Protein AF-A0A4S4MR05-F1 (afdb_monomer_lite)

Secondary structure (DSSP, 8-state):
-HHHHHHHHHS-HHHHHHHH-TTS-HHHHHHHHHHHHHHHHHHHHHHHS-HHHHHHHHHHHHHHHSS-----

InterPro domains:
  IPR008949 Isoprenoid synthase domain superfamily [G3DSA:1.10.600.10] (2-72)

Foldseek 3Di:
DVVLVVVVVVVPQLVVLCVVCVPDDPVVSVVSSVVVVVVSVLCVVLVPDDPVVNVVVVCVVVVVVPPDPPPD

Organism: NCBI:txid2447956

Radius of gyration: 14.76 Å; chains: 1; bounding box: 37×30×35 Å

Sequence (72 aa):
MHQSQKAFNLSDFNLFGSLASPLARSEHLRTCCDLMNAFFIIEEYTDTADVKTVQDIASIVMGRFTQPSRTS

Struct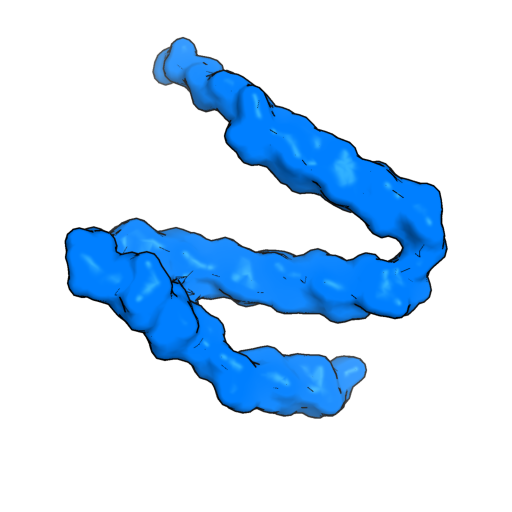ure (mmCIF, N/CA/C/O backbone):
data_AF-A0A4S4MR05-F1
#
_entry.id   AF-A0A4S4MR05-F1
#
loop_
_atom_site.group_PDB
_atom_site.id
_atom_site.type_symbol
_atom_site.label_atom_id
_atom_site.label_alt_id
_atom_site.label_comp_id
_atom_site.label_asym_id
_atom_site.label_entity_id
_atom_site.label_seq_id
_atom_site.pdbx_PDB_ins_code
_atom_site.Cartn_x
_atom_site.Cartn_y
_atom_site.Cartn_z
_atom_site.occupancy
_atom_site.B_iso_or_equiv
_atom_site.auth_seq_id
_atom_site.auth_comp_id
_atom_site.auth_asym_id
_atom_site.auth_atom_id
_atom_site.pdbx_PDB_model_num
ATOM 1 N N . MET A 1 1 ? -10.358 -13.429 5.902 1.00 50.00 1 MET A N 1
ATOM 2 C CA . MET A 1 1 ? -9.252 -14.251 5.355 1.00 50.00 1 MET A CA 1
ATOM 3 C C . MET A 1 1 ? -9.589 -14.904 4.010 1.00 50.00 1 MET A C 1
ATOM 5 O O . MET A 1 1 ? -8.954 -14.527 3.039 1.00 50.00 1 MET A O 1
ATOM 9 N N . HIS A 1 2 ? -10.578 -15.807 3.867 1.00 56.28 2 HIS A N 1
ATOM 10 C CA . HIS A 1 2 ? -10.841 -16.447 2.552 1.00 56.28 2 HIS A CA 1
ATOM 11 C C . HIS A 1 2 ? -11.329 -15.499 1.437 1.00 56.28 2 HIS A C 1
ATOM 13 O O . HIS A 1 2 ? -10.979 -15.711 0.279 1.00 56.28 2 HIS A O 1
ATOM 19 N N . GLN A 1 3 ? -12.114 -14.463 1.756 1.00 67.19 3 GLN A N 1
ATOM 20 C CA . GLN A 1 3 ? -12.603 -13.514 0.743 1.00 67.19 3 GLN A CA 1
ATOM 21 C C . GLN A 1 3 ? -11.539 -12.493 0.336 1.00 67.19 3 GLN A C 1
ATOM 23 O O . GLN A 1 3 ? -11.400 -12.208 -0.848 1.00 67.19 3 GLN A O 1
ATOM 28 N N . SER A 1 4 ? -10.737 -12.017 1.285 1.00 64.06 4 SER A N 1
ATOM 29 C CA . SER A 1 4 ? -9.669 -11.049 1.040 1.00 64.06 4 SER A CA 1
ATOM 30 C C . SER A 1 4 ? -8.564 -11.619 0.156 1.00 64.06 4 SER A C 1
ATOM 32 O O . SER A 1 4 ? -8.170 -10.990 -0.817 1.00 64.06 4 SER A O 1
ATOM 34 N N . GLN A 1 5 ? -8.150 -12.870 0.390 1.00 63.56 5 GLN A N 1
ATOM 35 C CA . GLN A 1 5 ? -7.189 -13.548 -0.488 1.00 63.56 5 GLN A CA 1
ATOM 36 C C . GLN A 1 5 ? -7.742 -13.736 -1.910 1.00 63.56 5 GLN A C 1
ATOM 38 O O . GLN A 1 5 ? -7.001 -13.688 -2.891 1.00 63.56 5 GLN A O 1
ATOM 43 N N . LYS A 1 6 ? -9.057 -13.950 -2.035 1.00 74.44 6 LYS A N 1
ATOM 44 C CA . LYS A 1 6 ? -9.731 -14.101 -3.326 1.00 74.44 6 LYS A CA 1
ATOM 45 C C . LYS A 1 6 ? -9.842 -12.763 -4.059 1.00 74.44 6 LYS A C 1
ATOM 47 O O . LYS A 1 6 ? -9.589 -12.729 -5.257 1.00 74.44 6 LYS A O 1
ATOM 52 N N . ALA A 1 7 ? -10.165 -11.684 -3.347 1.00 67.62 7 ALA A N 1
ATOM 53 C CA . ALA A 1 7 ? -10.166 -10.320 -3.871 1.00 67.62 7 ALA A CA 1
ATOM 54 C C . ALA A 1 7 ? -8.757 -9.891 -4.306 1.00 67.62 7 ALA A C 1
ATOM 56 O O . ALA A 1 7 ? -8.588 -9.404 -5.416 1.00 67.62 7 ALA A O 1
ATOM 57 N N . PHE A 1 8 ? -7.738 -10.190 -3.500 1.00 66.62 8 PHE A N 1
ATOM 58 C CA . PHE A 1 8 ? -6.334 -9.966 -3.839 1.00 66.62 8 PHE A CA 1
ATOM 59 C C . PHE A 1 8 ? -5.926 -10.677 -5.136 1.00 66.62 8 PHE A C 1
ATOM 61 O O . PHE A 1 8 ? -5.372 -10.058 -6.040 1.00 66.62 8 PHE A O 1
ATOM 68 N N . ASN A 1 9 ? -6.260 -11.967 -5.258 1.00 68.38 9 ASN A N 1
ATOM 69 C CA . ASN A 1 9 ? -5.962 -12.743 -6.462 1.00 68.38 9 ASN A CA 1
ATOM 70 C C . ASN A 1 9 ? -6.758 -12.265 -7.694 1.00 68.38 9 ASN A C 1
ATOM 72 O O . ASN A 1 9 ? -6.290 -12.438 -8.814 1.00 68.38 9 ASN A O 1
ATOM 76 N N . LEU A 1 10 ? -7.954 -11.691 -7.507 1.00 70.75 10 LEU A N 1
ATOM 77 C CA . LEU A 1 10 ? -8.789 -11.149 -8.588 1.00 70.75 10 LEU A CA 1
ATOM 78 C C . LEU A 1 10 ? -8.323 -9.775 -9.077 1.00 70.75 10 LEU A C 1
ATOM 80 O O . LEU A 1 10 ? -8.477 -9.477 -10.257 1.00 70.75 10 LEU A O 1
ATOM 84 N N . SER A 1 11 ? -7.773 -8.946 -8.190 1.00 67.00 11 SER A N 1
ATOM 85 C CA . SER A 1 11 ? -7.352 -7.580 -8.516 1.00 67.00 11 SER A CA 1
ATOM 86 C C . SER A 1 11 ? -6.121 -7.507 -9.423 1.00 67.00 11 SER A C 1
ATOM 88 O O . SER A 1 11 ? -5.802 -6.418 -9.892 1.00 67.00 11 SER A O 1
ATOM 90 N N . ASP A 1 12 ? -5.444 -8.639 -9.664 1.00 72.88 12 ASP A N 1
ATOM 91 C CA . ASP A 1 12 ? -4.272 -8.797 -10.538 1.00 72.88 12 ASP A CA 1
ATOM 92 C C . ASP A 1 12 ? -3.361 -7.557 -10.539 1.00 72.88 12 ASP A C 1
ATOM 94 O O . ASP A 1 12 ? -3.108 -6.903 -11.553 1.00 72.88 12 ASP A O 1
ATOM 98 N N . PHE A 1 13 ? -2.907 -7.173 -9.344 1.00 68.81 13 PHE A N 1
ATOM 99 C CA . PHE A 1 13 ? -2.198 -5.911 -9.130 1.00 68.81 13 PHE A CA 1
ATOM 100 C C . PHE A 1 13 ? -0.896 -5.800 -9.931 1.00 68.81 13 PHE A C 1
ATOM 102 O O . PHE A 1 13 ? -0.418 -4.696 -10.195 1.00 68.81 13 PHE A O 1
ATOM 109 N N . ASN A 1 14 ? -0.353 -6.933 -10.378 1.00 67.56 14 ASN A N 1
ATOM 110 C CA . ASN A 1 14 ? 0.780 -6.980 -11.291 1.00 67.56 14 ASN A CA 1
ATOM 111 C C . ASN A 1 14 ? 0.426 -6.422 -12.677 1.00 67.56 14 ASN A C 1
ATOM 113 O O . ASN A 1 14 ? 1.222 -5.693 -13.278 1.00 67.56 14 ASN A O 1
ATOM 117 N N . LEU A 1 15 ? -0.779 -6.720 -13.172 1.00 73.62 15 LEU A N 1
ATOM 118 C CA . LEU A 1 15 ? -1.306 -6.148 -14.405 1.00 73.62 15 LEU A CA 1
ATOM 119 C C . LEU A 1 15 ? -1.564 -4.648 -14.237 1.00 73.62 15 LEU A C 1
ATOM 121 O O . LEU A 1 15 ? -1.150 -3.863 -15.089 1.00 73.62 15 LEU A O 1
ATOM 125 N N . PHE A 1 16 ? -2.161 -4.234 -13.115 1.00 72.38 16 PHE A N 1
ATOM 126 C CA . PHE A 1 16 ? -2.351 -2.813 -12.806 1.00 72.38 16 PHE A CA 1
ATOM 127 C C . PHE A 1 16 ? -1.017 -2.052 -12.757 1.00 72.38 16 PHE A C 1
ATOM 129 O O . PHE A 1 16 ? -0.884 -1.012 -13.399 1.00 72.38 16 PHE A O 1
ATOM 136 N N . GLY A 1 17 ? -0.001 -2.591 -12.074 1.00 67.31 17 GLY A N 1
ATOM 137 C CA . GLY A 1 17 ? 1.338 -1.997 -12.013 1.00 67.31 17 GLY A CA 1
ATOM 138 C C . GLY A 1 17 ? 2.002 -1.881 -13.389 1.00 67.31 17 GLY A C 1
ATOM 139 O O . GLY A 1 17 ? 2.588 -0.847 -13.711 1.00 67.31 17 GLY A O 1
ATOM 140 N N . SER A 1 18 ? 1.838 -2.899 -14.238 1.00 68.81 18 SER A N 1
ATOM 141 C CA . SER A 1 18 ? 2.348 -2.899 -15.617 1.00 68.81 18 SER A CA 1
ATOM 142 C C . SER A 1 18 ? 1.650 -1.863 -16.505 1.00 68.81 18 SER A C 1
ATOM 144 O O . SER A 1 18 ? 2.304 -1.199 -17.307 1.00 68.81 18 SER A O 1
ATOM 146 N N . LEU A 1 19 ? 0.335 -1.679 -16.341 1.00 73.25 19 LEU A N 1
ATOM 147 C CA . LEU A 1 19 ? -0.448 -0.683 -17.081 1.00 73.25 19 LEU A CA 1
ATOM 148 C C . LEU A 1 19 ? -0.222 0.748 -16.582 1.00 73.25 19 LEU A C 1
ATOM 150 O O . LEU A 1 19 ? -0.234 1.679 -17.383 1.00 73.25 19 LEU A O 1
ATOM 154 N N . ALA A 1 20 ? -0.007 0.935 -15.279 1.00 72.56 20 ALA A N 1
ATOM 155 C CA . ALA A 1 20 ? 0.268 2.241 -14.685 1.00 72.56 20 ALA A CA 1
ATOM 156 C C . ALA A 1 20 ? 1.686 2.742 -15.002 1.00 72.56 20 ALA A C 1
ATOM 158 O O . ALA A 1 20 ? 1.949 3.941 -14.957 1.00 72.56 20 ALA A O 1
ATOM 159 N N . SER A 1 21 ? 2.609 1.830 -15.316 1.00 63.81 21 SER A N 1
ATOM 160 C CA . SER A 1 21 ? 4.016 2.135 -15.591 1.00 63.81 21 SER A CA 1
ATOM 161 C C . SER A 1 21 ? 4.534 1.427 -16.855 1.00 63.81 21 SER A C 1
ATOM 163 O O . SER A 1 21 ? 5.533 0.710 -16.797 1.00 63.81 21 SER A O 1
ATOM 165 N N . PRO A 1 22 ? 3.925 1.660 -18.033 1.00 67.38 22 PRO A N 1
ATOM 166 C CA . PRO A 1 22 ? 4.212 0.897 -19.253 1.00 67.38 22 PRO A CA 1
ATOM 167 C C . PRO A 1 22 ? 5.622 1.140 -19.815 1.00 67.38 22 PRO A C 1
ATOM 169 O O . PRO A 1 22 ? 6.116 0.363 -20.626 1.00 67.38 22 PRO A O 1
ATOM 172 N N . LEU A 1 23 ? 6.278 2.221 -19.385 1.00 77.38 23 LEU A N 1
ATOM 173 C CA . LEU A 1 23 ? 7.638 2.596 -19.783 1.00 77.38 23 LEU A CA 1
ATOM 174 C C . LEU A 1 23 ? 8.676 2.316 -18.686 1.00 77.38 23 LEU A C 1
ATOM 176 O O . LEU A 1 23 ? 9.850 2.662 -18.837 1.00 77.38 23 LEU A O 1
ATOM 180 N N . ALA A 1 24 ? 8.263 1.740 -17.556 1.00 74.25 24 ALA A N 1
ATOM 181 C CA . ALA A 1 24 ? 9.170 1.462 -16.457 1.00 74.25 24 ALA A CA 1
ATOM 182 C C . ALA A 1 24 ? 10.039 0.233 -16.748 1.00 74.25 24 ALA A C 1
ATOM 184 O O . ALA A 1 24 ? 9.608 -0.759 -17.332 1.00 74.25 24 ALA A O 1
ATOM 185 N N . ARG A 1 25 ? 11.295 0.296 -16.298 1.00 78.25 25 ARG A N 1
ATOM 186 C CA . ARG A 1 25 ? 12.217 -0.846 -16.334 1.00 78.25 25 ARG A CA 1
ATOM 187 C C . ARG A 1 25 ? 11.679 -1.973 -15.447 1.00 78.25 25 ARG A C 1
ATOM 189 O O . ARG A 1 25 ? 11.007 -1.706 -14.452 1.00 78.25 25 ARG A O 1
ATOM 196 N N . SER A 1 26 ? 12.023 -3.223 -15.760 1.00 74.94 26 SER A N 1
ATOM 197 C CA . SER A 1 26 ? 11.514 -4.409 -15.047 1.00 74.94 26 SER A CA 1
ATOM 198 C C . SER A 1 26 ? 11.730 -4.362 -13.531 1.00 74.94 26 SER A C 1
ATOM 200 O O . SER A 1 26 ? 10.913 -4.867 -12.768 1.00 74.94 26 SER A O 1
ATOM 202 N N . GLU A 1 27 ? 12.824 -3.743 -13.091 1.00 78.75 27 GLU A N 1
ATOM 203 C CA . GLU A 1 27 ? 13.154 -3.543 -11.677 1.00 78.75 27 GLU A CA 1
ATOM 204 C C . GLU A 1 27 ? 12.140 -2.627 -10.984 1.00 78.75 27 GLU A C 1
ATOM 206 O O . GLU A 1 27 ? 11.656 -2.946 -9.904 1.00 78.75 27 GLU A O 1
ATOM 211 N N . HIS A 1 28 ? 11.757 -1.525 -11.633 1.00 78.19 28 HIS A N 1
ATOM 212 C CA . HIS A 1 28 ? 10.750 -0.604 -11.111 1.00 78.19 28 HIS A CA 1
ATOM 213 C C . HIS A 1 28 ? 9.353 -1.228 -11.128 1.00 78.19 28 HIS A C 1
ATOM 215 O O . HIS A 1 28 ? 8.596 -1.025 -10.187 1.00 78.19 28 HIS A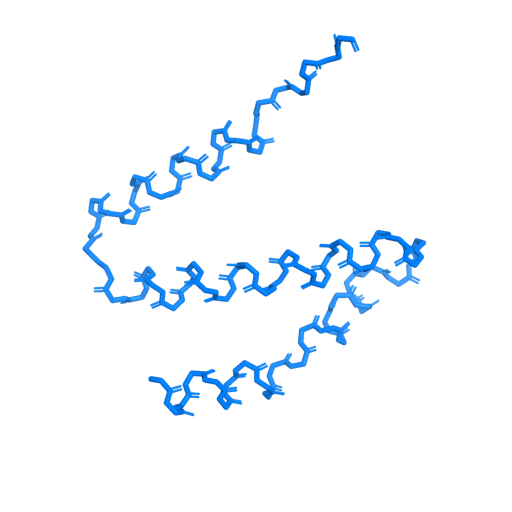 O 1
ATOM 221 N N . LEU A 1 29 ? 9.032 -2.026 -12.154 1.00 76.75 29 LEU A N 1
ATOM 222 C CA . LEU A 1 29 ? 7.769 -2.764 -12.208 1.00 76.75 29 LEU A CA 1
ATOM 223 C C . LEU A 1 29 ? 7.636 -3.736 -11.037 1.00 76.75 29 LEU A C 1
ATOM 225 O O . LEU A 1 29 ? 6.596 -3.755 -10.391 1.00 76.75 29 LEU A O 1
ATOM 229 N N . ARG A 1 30 ? 8.699 -4.478 -10.704 1.00 80.94 30 ARG A N 1
ATOM 230 C CA . ARG A 1 30 ? 8.698 -5.377 -9.542 1.00 80.94 30 ARG A CA 1
ATOM 231 C C . ARG A 1 30 ? 8.475 -4.613 -8.236 1.00 80.94 30 ARG A C 1
ATOM 233 O O . ARG A 1 30 ? 7.622 -5.006 -7.452 1.00 80.94 30 ARG A O 1
ATOM 240 N N . THR A 1 31 ? 9.157 -3.482 -8.053 1.00 82.81 31 THR A N 1
ATOM 241 C CA . THR A 1 31 ? 8.944 -2.613 -6.886 1.00 82.81 31 THR A CA 1
ATOM 242 C C . THR A 1 31 ? 7.514 -2.069 -6.822 1.00 82.81 31 THR A C 1
ATOM 244 O O . THR A 1 31 ? 6.927 -2.024 -5.745 1.00 82.81 31 THR A O 1
ATOM 247 N N . CYS A 1 32 ? 6.922 -1.680 -7.956 1.00 76.31 32 CYS A N 1
ATOM 248 C CA . CYS A 1 32 ? 5.525 -1.246 -8.017 1.00 76.31 32 CYS A CA 1
ATOM 249 C C . CYS A 1 32 ? 4.557 -2.381 -7.662 1.00 76.31 32 CYS A C 1
ATOM 251 O O . CYS A 1 32 ? 3.618 -2.155 -6.905 1.00 76.31 32 CYS A O 1
ATOM 253 N N . CYS A 1 33 ? 4.796 -3.597 -8.155 1.00 78.44 33 CYS A N 1
ATOM 254 C CA . CYS A 1 33 ? 4.011 -4.777 -7.802 1.00 78.44 33 CYS A CA 1
ATOM 255 C C . CYS A 1 33 ? 4.070 -5.080 -6.298 1.00 78.44 33 CYS A C 1
ATOM 2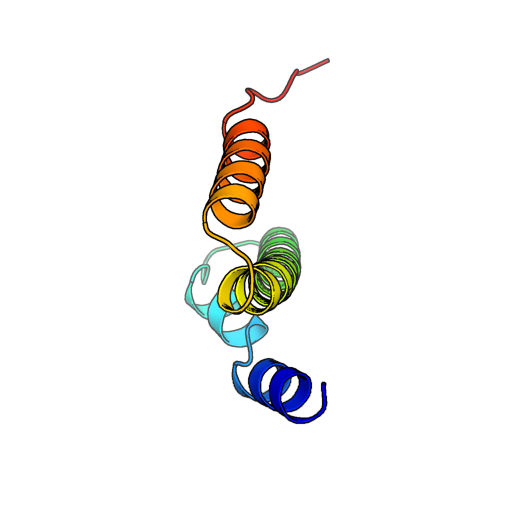57 O O . CYS A 1 33 ? 3.031 -5.255 -5.661 1.00 78.44 33 CYS A O 1
ATOM 259 N N . ASP A 1 34 ? 5.270 -5.082 -5.712 1.00 82.88 34 ASP A N 1
ATOM 260 C CA . ASP A 1 34 ? 5.459 -5.306 -4.274 1.00 82.88 34 ASP A CA 1
ATOM 261 C C . ASP A 1 34 ? 4.765 -4.215 -3.443 1.00 82.88 34 ASP A C 1
ATOM 263 O O . ASP A 1 34 ? 4.134 -4.501 -2.421 1.00 82.88 34 ASP A O 1
ATOM 267 N N . LEU A 1 35 ? 4.812 -2.967 -3.916 1.00 83.06 35 LEU A N 1
ATOM 268 C CA . LEU A 1 35 ? 4.135 -1.842 -3.281 1.00 83.06 35 LEU A CA 1
ATOM 269 C C . LEU A 1 35 ? 2.605 -1.984 -3.321 1.00 83.06 35 LEU A C 1
ATOM 271 O O . LEU A 1 35 ? 1.953 -1.724 -2.312 1.00 83.06 35 LEU A O 1
ATOM 275 N N . MET A 1 36 ? 2.025 -2.434 -4.438 1.00 81.19 36 MET A N 1
ATOM 276 C CA . MET A 1 36 ? 0.579 -2.679 -4.527 1.00 81.19 36 MET A CA 1
ATOM 277 C C . MET A 1 36 ? 0.118 -3.764 -3.548 1.00 81.19 36 MET A C 1
ATOM 279 O O . MET A 1 36 ? -0.945 -3.633 -2.941 1.00 81.19 36 MET A O 1
ATOM 283 N N . ASN A 1 37 ? 0.941 -4.791 -3.324 1.00 81.81 37 ASN A N 1
ATOM 284 C CA . ASN A 1 37 ? 0.639 -5.827 -2.338 1.00 81.81 37 ASN A CA 1
ATOM 285 C C . ASN A 1 37 ? 0.634 -5.274 -0.906 1.00 81.81 37 ASN A C 1
ATOM 287 O O . ASN A 1 37 ? -0.252 -5.602 -0.118 1.00 81.81 37 ASN A O 1
ATOM 291 N N . ALA A 1 38 ? 1.592 -4.404 -0.574 1.00 84.12 38 ALA A N 1
ATOM 292 C CA . ALA A 1 38 ? 1.622 -3.729 0.720 1.00 84.12 38 ALA A CA 1
ATOM 293 C C . ALA A 1 38 ? 0.419 -2.789 0.907 1.00 84.12 38 ALA A C 1
ATOM 295 O O . ALA A 1 38 ? -0.168 -2.759 1.989 1.00 84.12 38 ALA A O 1
ATOM 296 N N . PHE A 1 39 ? 0.016 -2.065 -0.144 1.00 83.19 39 PHE A N 1
ATOM 297 C CA . PHE A 1 39 ? -1.172 -1.212 -0.105 1.00 83.19 39 PHE A CA 1
ATOM 298 C C . PHE A 1 39 ? -2.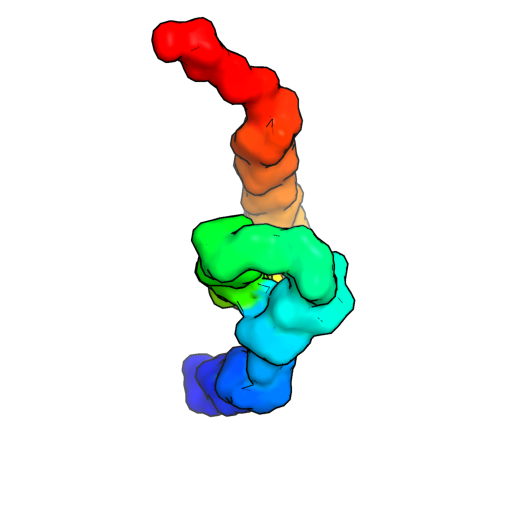446 -1.996 0.190 1.00 83.19 39 PHE A C 1
ATOM 300 O O . PHE A 1 39 ? -3.237 -1.536 1.005 1.00 83.19 39 PHE A O 1
ATOM 307 N N . PHE A 1 40 ? -2.620 -3.178 -0.405 1.00 83.50 40 PHE A N 1
ATOM 308 C CA . PHE A 1 40 ? -3.788 -4.020 -0.144 1.00 83.50 40 PHE A CA 1
ATOM 309 C C . PHE A 1 40 ? -3.903 -4.415 1.336 1.00 83.50 40 PHE A C 1
ATOM 311 O O . PHE A 1 40 ? -4.973 -4.322 1.923 1.00 83.50 40 PHE A O 1
ATOM 318 N N . ILE A 1 41 ? -2.789 -4.804 1.965 1.00 85.94 41 ILE A N 1
ATOM 319 C CA . ILE A 1 41 ? -2.777 -5.179 3.389 1.00 85.94 41 ILE A CA 1
ATOM 320 C C . ILE A 1 41 ? -3.142 -3.981 4.270 1.00 85.94 41 ILE A C 1
ATOM 322 O O . ILE A 1 41 ? -3.886 -4.123 5.240 1.00 85.94 41 ILE A O 1
ATOM 326 N N . ILE A 1 42 ? -2.597 -2.804 3.948 1.00 86.94 42 ILE A N 1
ATOM 327 C CA . ILE A 1 42 ? -2.892 -1.575 4.685 1.00 86.94 42 ILE A CA 1
ATOM 328 C C . ILE A 1 42 ? -4.370 -1.219 4.525 1.00 86.94 42 ILE A C 1
ATOM 330 O O . ILE A 1 42 ? -5.015 -0.941 5.527 1.00 86.94 42 ILE A O 1
ATOM 334 N N . GLU A 1 43 ? -4.898 -1.269 3.304 1.00 85.12 43 GLU A N 1
ATOM 335 C CA . GLU A 1 43 ? -6.294 -0.959 2.995 1.00 85.12 43 GLU A CA 1
ATOM 336 C C . GLU A 1 43 ? -7.257 -1.889 3.744 1.00 85.12 43 GLU A C 1
ATOM 338 O O . GLU A 1 43 ? -8.072 -1.386 4.518 1.00 85.12 43 GLU A O 1
ATOM 343 N N . GLU A 1 44 ? -7.068 -3.212 3.654 1.00 87.88 44 GLU A N 1
ATOM 344 C CA . GLU A 1 44 ? -7.890 -4.203 4.367 1.00 87.88 44 GLU A CA 1
ATOM 345 C C . GLU A 1 44 ? -7.862 -3.991 5.890 1.00 87.88 44 GLU A C 1
ATOM 347 O O . GLU A 1 44 ? -8.884 -4.109 6.571 1.00 87.88 44 GLU A O 1
ATOM 352 N N . TYR A 1 45 ? -6.694 -3.658 6.448 1.00 87.69 45 TYR A N 1
ATOM 353 C CA . TYR A 1 45 ? -6.582 -3.362 7.873 1.00 87.69 45 TYR A CA 1
ATOM 354 C C . TYR A 1 45 ? -7.299 -2.056 8.237 1.00 87.69 45 TYR A C 1
ATOM 356 O O . TYR A 1 45 ? -8.033 -2.006 9.224 1.00 87.69 45 TYR A O 1
ATOM 364 N N . THR A 1 46 ? -7.113 -0.998 7.443 1.00 89.19 46 THR A N 1
ATOM 365 C CA . THR A 1 46 ? -7.716 0.313 7.711 1.00 89.19 46 THR A CA 1
ATOM 366 C C . THR A 1 46 ? -9.228 0.344 7.516 1.00 89.19 46 THR A C 1
ATOM 368 O O . THR A 1 46 ? -9.879 1.132 8.194 1.00 89.19 46 THR A O 1
ATOM 371 N N . ASP A 1 47 ? -9.793 -0.527 6.677 1.00 89.88 47 ASP A N 1
ATOM 372 C CA . ASP A 1 47 ? -11.243 -0.625 6.441 1.00 89.88 47 ASP A CA 1
ATOM 373 C C . ASP A 1 47 ? -12.023 -1.022 7.708 1.00 89.88 47 ASP A C 1
ATOM 375 O O . ASP A 1 47 ? -13.169 -0.627 7.912 1.00 89.88 47 ASP A O 1
ATOM 379 N N . THR A 1 48 ? -11.376 -1.760 8.615 1.00 91.88 48 THR A N 1
ATOM 380 C CA . THR A 1 48 ? -11.977 -2.198 9.888 1.00 91.88 48 THR A CA 1
ATOM 381 C C . THR A 1 48 ? -11.406 -1.492 11.119 1.00 91.88 48 THR A C 1
ATOM 383 O O . THR A 1 48 ? -11.888 -1.710 12.234 1.00 91.88 48 THR A O 1
ATOM 386 N N . ALA A 1 49 ? -10.389 -0.646 10.940 1.00 92.50 49 ALA A N 1
ATOM 387 C CA . ALA A 1 49 ? -9.731 0.068 12.025 1.00 92.50 49 ALA A CA 1
ATOM 388 C C . ALA A 1 49 ? -10.520 1.311 12.464 1.00 92.50 49 ALA A C 1
ATOM 390 O O . ALA A 1 49 ? -11.310 1.890 11.720 1.00 92.50 49 ALA A O 1
ATOM 391 N N . ASP A 1 50 ? -10.277 1.766 13.693 1.00 93.94 50 ASP A N 1
ATOM 392 C CA . ASP A 1 50 ? -10.838 3.022 14.177 1.00 93.94 50 ASP A CA 1
ATOM 393 C C . ASP A 1 50 ? -10.121 4.241 13.568 1.00 93.94 50 ASP A C 1
ATOM 395 O O . ASP A 1 50 ? -8.968 4.176 13.133 1.00 93.94 50 ASP A O 1
ATOM 399 N N . VAL A 1 51 ? -10.797 5.392 13.592 1.00 92.62 51 VAL A N 1
ATOM 400 C CA . VAL A 1 51 ? -10.318 6.644 12.983 1.00 92.62 51 VAL A CA 1
ATOM 401 C C . VAL A 1 51 ? -8.921 7.041 13.464 1.00 92.62 51 VAL A C 1
ATOM 403 O O . VAL A 1 51 ? -8.116 7.513 12.662 1.00 92.62 51 VAL A O 1
ATOM 406 N N . LYS A 1 52 ? -8.610 6.854 14.752 1.00 94.19 52 LYS A N 1
ATOM 407 C CA . LYS A 1 52 ? -7.306 7.234 15.299 1.00 94.19 52 LYS A CA 1
ATOM 408 C C . LYS A 1 52 ? -6.214 6.314 14.757 1.00 94.19 52 LYS A C 1
ATOM 410 O O . LYS A 1 52 ? -5.173 6.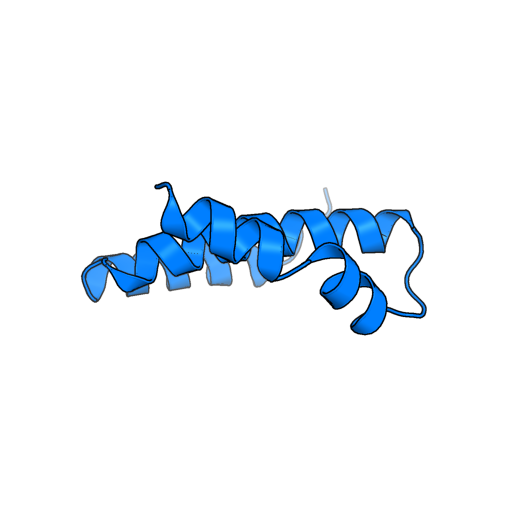801 14.331 1.00 94.19 52 LYS A O 1
ATOM 415 N N . THR A 1 53 ? -6.472 5.010 14.698 1.00 92.25 53 THR A N 1
ATOM 416 C CA . THR A 1 53 ? -5.545 4.043 14.095 1.00 92.25 53 THR A CA 1
ATOM 417 C C . THR A 1 53 ? -5.281 4.348 12.616 1.00 92.25 53 THR A C 1
ATOM 419 O O . THR A 1 53 ? -4.129 4.325 12.181 1.00 92.25 53 THR A O 1
ATOM 422 N N . VAL A 1 54 ? -6.314 4.703 11.845 1.00 93.00 54 VAL A N 1
ATOM 423 C CA . VAL A 1 54 ? -6.160 5.100 10.432 1.00 93.00 54 VAL A CA 1
ATOM 424 C C . VAL A 1 54 ? -5.310 6.370 10.296 1.00 93.00 54 VAL A C 1
ATOM 426 O O . VAL A 1 54 ? -4.421 6.429 9.445 1.00 93.00 54 VAL A O 1
ATOM 429 N N . GLN A 1 55 ? -5.529 7.372 11.152 1.00 92.62 55 GLN A N 1
ATOM 430 C CA . GLN A 1 55 ? -4.736 8.608 11.171 1.00 92.62 55 GLN A CA 1
ATOM 431 C C . GLN A 1 55 ? -3.266 8.356 11.531 1.00 92.62 55 GLN A C 1
ATOM 433 O O . GLN A 1 55 ? -2.374 8.908 10.882 1.00 92.62 55 GLN A O 1
ATOM 438 N N . ASP A 1 56 ? -3.009 7.494 12.517 1.00 93.62 56 ASP A N 1
ATOM 439 C CA . ASP A 1 56 ? -1.658 7.118 12.939 1.00 93.62 56 ASP A CA 1
ATOM 440 C C . ASP A 1 56 ? -0.913 6.408 11.786 1.00 93.62 56 ASP A C 1
ATOM 442 O O . ASP A 1 56 ? 0.226 6.759 11.460 1.00 93.62 56 ASP A O 1
ATOM 446 N N . ILE A 1 57 ? -1.578 5.478 11.087 1.00 90.50 57 ILE A N 1
ATOM 447 C CA . ILE A 1 57 ? -1.026 4.797 9.904 1.00 90.50 57 ILE A CA 1
ATOM 448 C C . ILE A 1 57 ? -0.732 5.791 8.779 1.00 90.50 57 ILE A C 1
ATOM 450 O O . ILE A 1 57 ? 0.378 5.790 8.242 1.00 90.50 57 ILE A O 1
ATOM 454 N N . ALA A 1 58 ? -1.682 6.667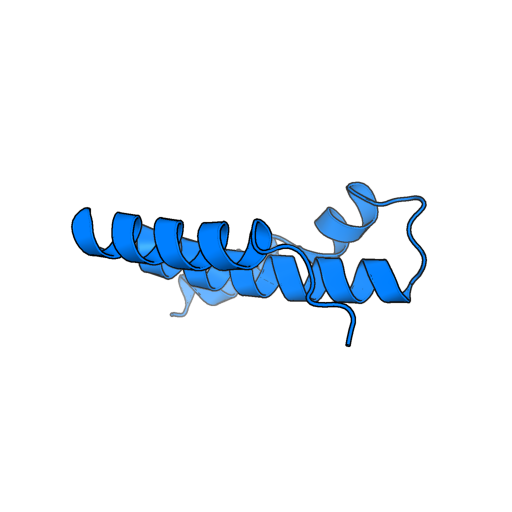 8.446 1.00 89.44 58 ALA A N 1
ATOM 455 C CA . ALA A 1 58 ? -1.497 7.674 7.405 1.00 89.44 58 ALA A CA 1
ATOM 456 C C . ALA A 1 58 ? -0.302 8.590 7.716 1.00 89.44 58 ALA A C 1
ATOM 458 O O . ALA A 1 58 ? 0.528 8.843 6.842 1.00 89.44 58 ALA A O 1
ATOM 459 N N . SER A 1 59 ? -0.161 9.026 8.973 1.00 90.69 59 SER A N 1
ATOM 460 C CA . SER A 1 59 ? 0.965 9.851 9.412 1.00 90.69 59 SER A CA 1
ATOM 461 C C . SER A 1 59 ? 2.307 9.127 9.273 1.00 90.69 59 SER A C 1
ATOM 463 O O . SER A 1 59 ? 3.288 9.734 8.844 1.00 90.69 59 SER A O 1
ATOM 465 N N . ILE A 1 60 ? 2.379 7.838 9.620 1.00 89.38 60 ILE A N 1
ATOM 466 C CA . ILE A 1 60 ? 3.612 7.045 9.508 1.00 89.38 60 ILE A CA 1
ATOM 467 C C . ILE A 1 60 ? 3.987 6.842 8.041 1.00 89.38 60 ILE A C 1
ATOM 469 O O . ILE A 1 60 ? 5.135 7.081 7.660 1.00 89.38 60 ILE A O 1
ATOM 473 N N . VAL A 1 61 ? 3.027 6.412 7.221 1.00 87.50 61 VAL A N 1
ATOM 474 C CA . VAL A 1 61 ? 3.241 6.116 5.800 1.00 87.50 61 VAL A CA 1
ATOM 475 C C . VAL A 1 61 ? 3.661 7.384 5.058 1.00 87.50 61 VAL A C 1
ATOM 477 O O . VAL A 1 61 ? 4.716 7.407 4.423 1.00 87.50 61 VAL A O 1
ATOM 480 N N . MET A 1 62 ? 2.908 8.475 5.211 1.00 86.62 62 MET A N 1
ATOM 481 C CA . MET A 1 62 ? 3.236 9.749 4.568 1.00 86.62 62 MET A CA 1
ATOM 482 C C . MET A 1 62 ? 4.532 10.347 5.111 1.00 86.62 62 MET A C 1
ATOM 484 O O . MET A 1 62 ? 5.336 10.851 4.330 1.00 86.62 62 MET A O 1
ATOM 488 N N . GLY A 1 63 ? 4.793 10.244 6.417 1.00 85.56 63 GLY A N 1
ATOM 489 C CA . GLY A 1 63 ? 6.050 10.691 7.023 1.00 85.56 63 GLY A CA 1
ATOM 490 C C . GLY A 1 63 ? 7.283 9.952 6.489 1.00 85.56 63 GLY A C 1
ATOM 491 O O . GLY A 1 63 ? 8.357 10.540 6.386 1.00 85.56 63 GLY A O 1
ATOM 492 N N . ARG A 1 64 ? 7.138 8.677 6.105 1.00 80.25 64 ARG A N 1
ATOM 493 C CA . ARG A 1 64 ? 8.203 7.880 5.474 1.00 80.25 64 ARG A CA 1
ATOM 494 C C . ARG A 1 64 ? 8.409 8.252 4.005 1.00 80.25 64 ARG A C 1
ATOM 496 O O . ARG A 1 64 ? 9.552 8.342 3.577 1.00 80.25 64 ARG A O 1
ATOM 503 N N . PHE A 1 65 ? 7.334 8.497 3.252 1.00 79.31 65 PHE A N 1
ATOM 504 C CA . PHE A 1 65 ? 7.419 8.886 1.836 1.00 79.31 65 PHE A CA 1
ATOM 505 C C . PHE A 1 65 ? 7.892 10.326 1.619 1.00 79.31 65 PHE A C 1
ATOM 507 O O . PHE A 1 65 ? 8.527 10.621 0.612 1.00 79.31 65 PHE A O 1
ATOM 514 N N . THR A 1 66 ? 7.583 11.222 2.554 1.00 79.31 66 THR A N 1
ATOM 515 C CA . THR A 1 66 ? 7.974 12.640 2.491 1.00 79.31 66 THR A CA 1
ATOM 516 C C . THR A 1 66 ? 9.312 12.924 3.164 1.00 79.31 66 THR A C 1
ATOM 518 O O . THR A 1 66 ? 9.819 14.042 3.062 1.00 79.31 66 THR A O 1
ATOM 521 N N . GLN A 1 67 ? 9.915 11.928 3.824 1.00 71.75 67 GLN A N 1
ATOM 522 C CA . GLN A 1 67 ? 11.271 12.068 4.327 1.00 71.75 67 GLN A CA 1
ATOM 523 C C . GLN A 1 67 ? 12.230 12.192 3.137 1.00 71.75 67 GLN A C 1
ATOM 525 O O . GLN A 1 67 ? 12.291 11.278 2.312 1.00 71.75 67 GLN A O 1
ATOM 530 N N . PRO A 1 68 ? 13.003 13.288 3.031 1.00 57.66 68 PRO A N 1
ATOM 531 C CA . PRO A 1 68 ? 14.053 13.360 2.033 1.00 57.66 68 PRO A CA 1
ATOM 532 C C . PRO A 1 68 ? 15.016 12.208 2.305 1.00 57.66 68 PRO A C 1
ATOM 534 O O . PRO A 1 68 ? 15.462 12.024 3.442 1.00 57.66 68 PRO A O 1
ATOM 537 N N . SER A 1 69 ? 15.309 11.410 1.276 1.00 60.78 69 SER A N 1
ATOM 538 C CA . SER A 1 69 ? 16.318 10.360 1.359 1.00 60.78 69 SER A CA 1
ATOM 539 C C . SER A 1 69 ? 17.585 10.981 1.940 1.00 60.78 69 SER A C 1
ATOM 541 O O . SER A 1 69 ? 18.190 11.841 1.297 1.00 60.78 69 SER A O 1
ATOM 543 N N . ARG A 1 70 ? 17.978 10.596 3.161 1.00 48.25 70 ARG A N 1
ATOM 544 C CA . ARG A 1 70 ? 19.326 10.894 3.648 1.00 48.25 70 ARG A CA 1
ATOM 545 C C . ARG A 1 70 ? 20.280 10.168 2.711 1.00 48.25 70 ARG A C 1
ATOM 547 O O . ARG A 1 70 ? 20.501 8.972 2.859 1.00 48.25 70 ARG A O 1
ATOM 554 N N . THR A 1 71 ? 20.795 10.891 1.725 1.00 40.31 71 THR A N 1
ATOM 555 C CA . THR A 1 71 ? 22.024 10.539 1.027 1.00 40.31 71 THR A CA 1
ATOM 556 C C . THR A 1 71 ? 23.124 10.569 2.074 1.00 40.31 71 THR A C 1
ATOM 558 O O . THR A 1 71 ? 23.498 11.645 2.546 1.00 40.31 71 THR A O 1
ATOM 561 N N . SER A 1 72 ? 23.555 9.384 2.489 1.00 35.62 72 SER A N 1
ATOM 562 C CA . SER A 1 72 ? 24.818 9.181 3.182 1.00 35.62 72 SER A CA 1
ATOM 563 C C . SER A 1 72 ? 25.774 8.459 2.253 1.00 35.62 72 SER A C 1
ATOM 565 O O . SER A 1 72 ? 25.278 7.697 1.391 1.00 35.62 72 SER A O 1
#

pLDDT: mean 76.99, std 12.7, range [35.62, 94.19]